Protein AF-A0A7Y2Y8L0-F1 (afdb_monomer_lite)

Sequence (56 aa):
IYFGDDDYVDDKKGHILLKNQPLAICDKTANALASLNRDDIFISKSTYHYDGGGCC

Structure (mmCIF, N/CA/C/O backbone):
data_AF-A0A7Y2Y8L0-F1
#
_entry.id   AF-A0A7Y2Y8L0-F1
#
loop_
_atom_site.group_PDB
_atom_site.id
_atom_site.type_symbol
_atom_site.label_atom_id
_atom_site.label_alt_id
_atom_site.label_comp_id
_atom_site.label_asym_id
_atom_site.label_entity_id
_atom_site.label_seq_id
_atom_site.pdbx_PDB_ins_code
_atom_site.Cartn_x
_atom_site.Cartn_y
_atom_site.Cartn_z
_atom_site.occupancy
_atom_site.B_iso_or_equiv
_atom_site.auth_seq_id
_atom_site.au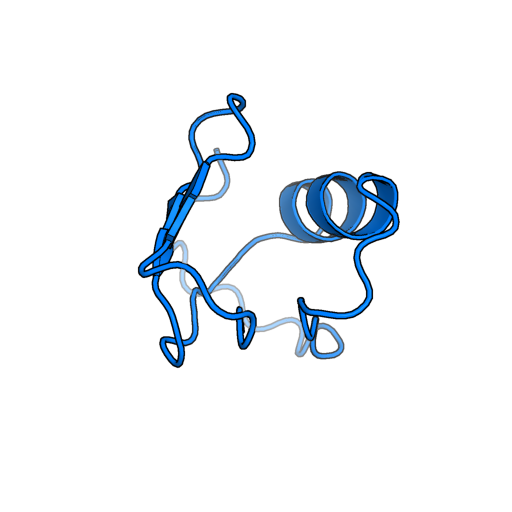th_comp_id
_atom_site.auth_asym_id
_atom_site.auth_atom_id
_atom_site.pdbx_PDB_model_num
ATOM 1 N N . ILE A 1 1 ? -3.675 -1.534 -3.886 1.00 94.25 1 ILE A N 1
ATOM 2 C CA . ILE A 1 1 ? -4.985 -0.841 -3.926 1.00 94.25 1 ILE A CA 1
ATOM 3 C C . ILE A 1 1 ? -5.623 -1.014 -2.564 1.00 94.25 1 ILE A C 1
ATOM 5 O O . ILE A 1 1 ? -5.753 -2.151 -2.129 1.00 94.25 1 ILE A O 1
ATOM 9 N N . TYR A 1 2 ? -5.963 0.082 -1.895 1.00 97.12 2 TYR A N 1
ATOM 10 C CA . TYR A 1 2 ? -6.723 0.056 -0.648 1.00 97.12 2 TYR A CA 1
ATOM 11 C C . TYR A 1 2 ? -8.222 0.144 -0.959 1.00 97.12 2 TYR A C 1
ATOM 13 O O . TYR A 1 2 ? -8.613 0.958 -1.795 1.00 97.12 2 TYR A O 1
ATOM 21 N N . PHE A 1 3 ? -9.040 -0.704 -0.340 1.00 97.44 3 PHE A N 1
ATOM 22 C CA . PHE A 1 3 ? -10.483 -0.798 -0.604 1.00 97.44 3 PHE A CA 1
ATOM 23 C C . PHE A 1 3 ? -11.334 -0.901 0.674 1.00 97.44 3 PHE A C 1
ATOM 25 O O . PHE A 1 3 ? -12.480 -1.338 0.610 1.00 97.44 3 PHE A O 1
ATOM 32 N N . GLY A 1 4 ? -10.786 -0.492 1.821 1.00 96.62 4 GLY A N 1
ATOM 33 C CA . GLY A 1 4 ? -11.512 -0.450 3.093 1.00 96.62 4 GLY A CA 1
ATOM 34 C C . GLY A 1 4 ? -12.493 0.720 3.198 1.00 96.62 4 GLY A C 1
ATOM 35 O O . GLY A 1 4 ? -12.749 1.443 2.231 1.00 96.62 4 GLY A O 1
ATOM 36 N N . ASP A 1 5 ? -13.066 0.900 4.386 1.00 97.06 5 ASP A N 1
ATOM 37 C CA . ASP A 1 5 ? -14.136 1.876 4.609 1.00 97.06 5 ASP A CA 1
ATOM 38 C 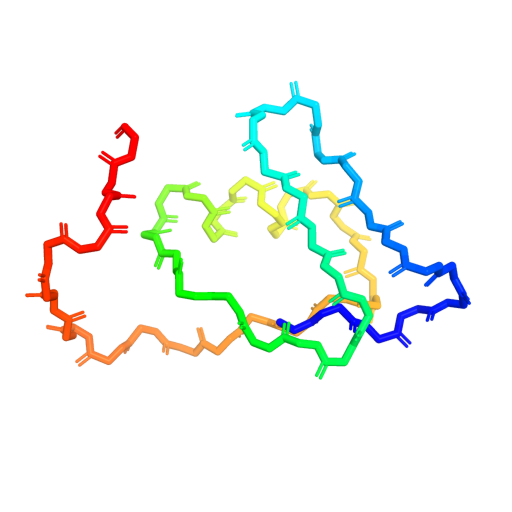C . ASP A 1 5 ? -13.641 3.326 4.687 1.00 97.06 5 ASP A C 1
ATOM 40 O O . ASP A 1 5 ? -14.323 4.207 4.159 1.00 97.06 5 ASP A O 1
ATOM 44 N N . ASP A 1 6 ? -12.448 3.556 5.238 1.00 96.88 6 ASP A N 1
ATOM 45 C CA . ASP A 1 6 ? -11.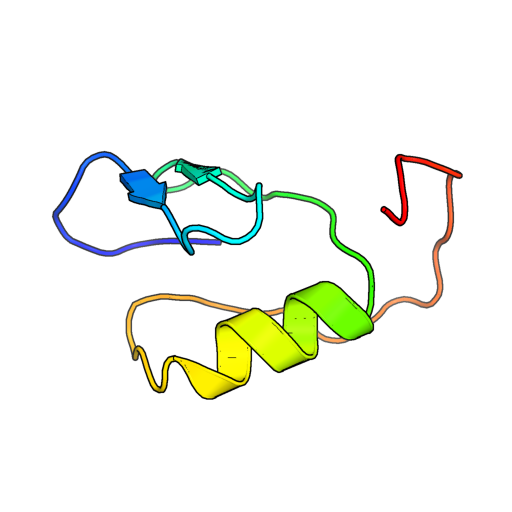856 4.888 5.395 1.00 96.88 6 ASP A CA 1
ATOM 46 C C . ASP A 1 6 ? -11.406 5.497 4.055 1.00 96.88 6 ASP A C 1
ATOM 48 O O . ASP A 1 6 ? -11.201 4.799 3.061 1.00 96.88 6 ASP A O 1
ATOM 52 N N . ASP A 1 7 ? -11.209 6.817 4.019 1.00 97.06 7 ASP A N 1
ATOM 53 C CA . ASP A 1 7 ? -10.749 7.521 2.811 1.00 97.06 7 ASP A CA 1
ATOM 54 C C . ASP A 1 7 ? -9.291 7.184 2.448 1.00 97.06 7 ASP A C 1
ATOM 56 O O . ASP A 1 7 ? -8.896 7.231 1.276 1.00 97.06 7 ASP A O 1
ATOM 60 N N . TYR A 1 8 ? -8.478 6.844 3.451 1.00 96.69 8 TYR A N 1
ATOM 61 C CA . TYR A 1 8 ? -7.073 6.499 3.278 1.00 96.69 8 TYR A CA 1
ATOM 62 C C . TYR A 1 8 ? -6.521 5.664 4.438 1.00 96.69 8 TYR A C 1
ATOM 64 O O . TYR A 1 8 ? -7.059 5.657 5.543 1.00 96.69 8 TYR A O 1
ATOM 72 N N . VAL A 1 9 ? -5.379 5.019 4.195 1.00 95.44 9 VAL A N 1
ATOM 73 C CA . VAL A 1 9 ? -4.549 4.375 5.222 1.00 95.44 9 VAL A CA 1
ATOM 74 C C . VAL A 1 9 ? -3.167 5.012 5.218 1.00 95.44 9 VAL A C 1
ATOM 76 O O . VAL A 1 9 ? -2.556 5.152 4.162 1.00 95.44 9 VAL A O 1
ATOM 79 N N . ASP A 1 10 ? -2.668 5.366 6.400 1.00 94.62 10 ASP A N 1
ATOM 80 C CA . ASP A 1 10 ? -1.287 5.802 6.624 1.00 94.62 10 ASP A CA 1
ATOM 81 C C . ASP A 1 10 ? -0.519 4.681 7.337 1.00 94.62 10 ASP A C 1
ATOM 83 O O . ASP A 1 10 ? -0.872 4.277 8.451 1.00 94.62 10 ASP A O 1
ATOM 87 N N . ASP A 1 11 ? 0.525 4.161 6.688 1.00 90.62 11 ASP A N 1
ATOM 88 C CA . ASP A 1 11 ? 1.371 3.106 7.254 1.00 90.62 11 ASP A CA 1
ATOM 89 C C . ASP A 1 11 ? 2.407 3.630 8.266 1.00 90.62 11 ASP A C 1
ATOM 91 O O . ASP A 1 11 ? 3.144 2.842 8.869 1.00 90.62 11 ASP A O 1
ATOM 95 N N . LYS A 1 12 ? 2.464 4.958 8.459 1.00 91.56 12 LYS A N 1
ATOM 96 C CA . LYS A 1 12 ? 3.413 5.705 9.300 1.00 91.56 12 LYS A CA 1
ATOM 97 C C . LYS A 1 12 ? 4.883 5.483 8.939 1.00 91.56 12 LYS A C 1
ATOM 99 O O . LYS A 1 12 ? 5.773 5.773 9.739 1.00 91.56 12 LYS A O 1
ATOM 104 N N . LYS A 1 13 ? 5.153 4.985 7.732 1.00 88.69 13 LYS A N 1
ATOM 105 C CA . LYS A 1 13 ? 6.490 4.794 7.151 1.00 88.69 13 LYS A CA 1
ATOM 106 C C . LYS A 1 13 ? 6.682 5.649 5.897 1.00 88.69 13 LYS A C 1
ATOM 108 O O . LYS A 1 13 ? 7.596 5.395 5.117 1.00 88.69 13 LYS A O 1
ATOM 113 N N . GLY A 1 14 ? 5.845 6.676 5.739 1.00 87.81 14 GLY A N 1
ATOM 114 C CA . GLY A 1 14 ? 5.882 7.606 4.615 1.00 87.81 14 GLY A CA 1
ATOM 115 C C . GLY A 1 14 ? 4.976 7.215 3.450 1.00 87.81 14 GLY A C 1
ATOM 116 O O . GLY A 1 14 ? 5.071 7.850 2.402 1.00 87.81 14 GLY A O 1
ATOM 117 N N . HIS A 1 15 ? 4.100 6.214 3.607 1.00 90.62 15 HIS A N 1
ATOM 118 C CA . HIS A 1 15 ? 3.159 5.814 2.564 1.00 90.62 15 HIS A CA 1
ATOM 119 C C . HIS A 1 15 ? 1.713 6.073 2.994 1.00 90.62 15 HIS A C 1
ATOM 121 O O . HIS A 1 15 ? 1.249 5.595 4.029 1.00 90.62 15 HIS A O 1
ATOM 127 N N . ILE A 1 16 ? 0.983 6.782 2.133 1.00 93.94 16 ILE A N 1
ATOM 128 C CA . ILE A 1 16 ? -0.461 6.981 2.248 1.00 93.94 16 ILE A CA 1
ATOM 129 C C . ILE A 1 16 ? -1.127 6.266 1.075 1.00 93.94 16 ILE A C 1
ATOM 131 O O . ILE A 1 16 ? -0.819 6.540 -0.086 1.00 93.94 16 ILE A O 1
ATOM 135 N N . LEU A 1 17 ? -2.039 5.345 1.374 1.00 94.94 17 LEU A N 1
ATOM 136 C CA . LEU A 1 17 ? -2.851 4.651 0.382 1.00 94.94 17 LEU A CA 1
ATOM 137 C C . LEU A 1 17 ? -4.240 5.282 0.356 1.00 94.94 17 LEU A C 1
ATOM 139 O O . LEU A 1 17 ? -4.990 5.149 1.318 1.00 94.94 17 LEU A O 1
ATOM 143 N N . LEU A 1 18 ? -4.588 5.935 -0.750 1.00 96.31 18 LEU A N 1
ATOM 144 C CA . LEU A 1 18 ? -5.933 6.464 -0.976 1.00 96.31 18 LEU A CA 1
ATOM 145 C C . LEU A 1 18 ? -6.889 5.345 -1.411 1.00 96.31 18 LEU A C 1
ATOM 147 O O . LEU A 1 18 ? -6.505 4.427 -2.150 1.00 96.31 18 LEU A O 1
ATOM 151 N N . LYS A 1 19 ? -8.144 5.422 -0.960 1.00 97.25 19 LYS A N 1
ATOM 152 C CA . LYS A 1 19 ? -9.185 4.447 -1.302 1.00 97.25 19 LYS A CA 1
ATOM 153 C C . LYS A 1 19 ? -9.394 4.369 -2.813 1.00 97.25 19 LYS A C 1
ATOM 155 O O . LYS A 1 19 ? -9.523 5.379 -3.497 1.00 97.25 19 LYS A O 1
ATOM 160 N N . ASN A 1 20 ? -9.446 3.143 -3.330 1.00 95.75 20 ASN A N 1
ATOM 161 C CA . ASN A 1 20 ? -9.656 2.810 -4.741 1.00 95.75 20 ASN A CA 1
ATOM 162 C C . ASN A 1 20 ? -8.632 3.419 -5.716 1.00 95.75 20 ASN A C 1
ATOM 164 O O . ASN A 1 20 ? -8.867 3.423 -6.925 1.00 95.75 20 ASN A O 1
ATOM 168 N N . GLN A 1 21 ? -7.475 3.870 -5.222 1.00 94.25 21 GLN A N 1
ATOM 169 C CA . GLN A 1 21 ? -6.399 4.392 -6.055 1.00 94.25 21 GLN A CA 1
ATOM 170 C C . GLN A 1 21 ? -5.207 3.420 -6.080 1.00 94.25 21 GLN A C 1
ATOM 172 O O . GLN A 1 21 ? -4.671 3.050 -5.029 1.00 94.25 21 GLN A O 1
ATOM 177 N N . PRO A 1 22 ? -4.765 2.964 -7.266 1.00 92.25 22 PRO A N 1
ATOM 178 C CA . PRO A 1 22 ? -3.510 2.238 -7.398 1.00 92.25 22 PRO A CA 1
ATOM 179 C C . PRO A 1 22 ? -2.319 3.143 -7.072 1.00 92.25 22 PRO A C 1
ATOM 181 O O . PRO A 1 22 ? -2.244 4.275 -7.544 1.00 92.25 22 PRO A O 1
ATOM 184 N N . LEU A 1 23 ? -1.370 2.614 -6.302 1.00 90.62 23 LEU A N 1
ATOM 185 C CA . LEU A 1 23 ? -0.089 3.250 -6.016 1.00 90.62 23 LEU A CA 1
ATOM 186 C C . LEU A 1 23 ? 1.016 2.289 -6.449 1.00 90.62 23 LEU A C 1
ATOM 188 O O . LEU A 1 23 ? 1.043 1.141 -5.998 1.00 90.62 23 LEU A O 1
ATOM 192 N N . ALA A 1 24 ? 1.895 2.750 -7.337 1.00 89.50 24 ALA A N 1
ATOM 193 C CA . ALA A 1 24 ? 3.098 2.010 -7.686 1.00 89.50 24 ALA A CA 1
ATOM 194 C C . ALA A 1 24 ? 4.055 2.027 -6.488 1.00 89.50 24 ALA A C 1
ATOM 196 O O . ALA A 1 24 ? 4.306 3.077 -5.900 1.00 89.50 24 ALA A O 1
ATOM 197 N N . ILE A 1 25 ? 4.555 0.854 -6.108 1.00 87.69 25 ILE A N 1
ATOM 198 C CA . ILE A 1 25 ? 5.438 0.665 -4.957 1.00 87.69 25 ILE A CA 1
ATOM 199 C C . ILE A 1 25 ? 6.538 -0.335 -5.310 1.00 87.69 25 ILE A C 1
ATOM 201 O O . ILE A 1 25 ? 6.362 -1.191 -6.175 1.00 87.69 25 ILE A O 1
ATOM 205 N N . CYS A 1 26 ? 7.664 -0.252 -4.610 1.00 88.12 26 CYS A N 1
ATOM 206 C CA . CYS A 1 26 ? 8.735 -1.241 -4.691 1.00 88.12 26 CYS A CA 1
ATOM 207 C C . CYS A 1 26 ? 8.476 -2.441 -3.761 1.00 88.12 26 CYS A C 1
ATOM 209 O O . CYS A 1 26 ? 7.658 -2.372 -2.838 1.00 88.12 26 CYS A O 1
ATOM 211 N N . ASP A 1 27 ? 9.227 -3.529 -3.956 1.00 89.38 27 ASP A N 1
ATOM 212 C CA . ASP A 1 27 ? 9.057 -4.784 -3.205 1.00 89.38 27 ASP A CA 1
ATOM 213 C C . ASP A 1 27 ? 9.197 -4.602 -1.683 1.00 89.38 27 ASP A C 1
ATOM 215 O O . ASP A 1 27 ? 8.494 -5.245 -0.903 1.00 89.38 27 ASP A O 1
ATOM 219 N N . LYS A 1 28 ? 10.063 -3.684 -1.229 1.00 89.94 28 LYS A N 1
ATOM 220 C CA . LYS A 1 28 ? 10.230 -3.399 0.207 1.00 89.94 28 LYS A CA 1
ATOM 221 C C . LYS A 1 28 ? 8.950 -2.819 0.826 1.00 89.94 28 LYS A C 1
ATOM 223 O O . LYS A 1 28 ? 8.568 -3.212 1.927 1.00 89.94 28 LYS A O 1
ATOM 228 N N . THR A 1 29 ? 8.270 -1.924 0.106 1.00 91.69 29 THR A N 1
ATOM 229 C CA . THR A 1 29 ? 7.010 -1.314 0.542 1.00 91.69 29 THR A CA 1
ATOM 230 C C . THR A 1 29 ? 5.881 -2.335 0.441 1.00 91.69 29 THR A C 1
ATOM 232 O O . THR A 1 29 ? 5.079 -2.434 1.365 1.00 91.69 29 THR A O 1
ATOM 235 N N . 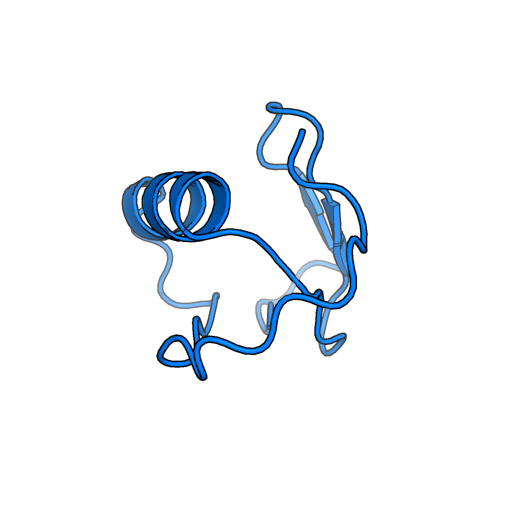ALA A 1 30 ? 5.865 -3.173 -0.603 1.00 92.69 30 ALA A N 1
ATOM 236 C CA . ALA A 1 30 ? 4.912 -4.278 -0.718 1.00 92.69 30 ALA A CA 1
ATOM 237 C C . ALA A 1 30 ? 4.998 -5.238 0.486 1.00 92.69 30 ALA A C 1
ATOM 239 O O . ALA A 1 30 ? 3.979 -5.552 1.098 1.00 92.69 30 ALA A O 1
ATOM 240 N N . ASN A 1 31 ? 6.210 -5.626 0.897 1.00 92.81 31 ASN A N 1
ATOM 241 C CA . ASN A 1 31 ? 6.424 -6.472 2.076 1.00 92.81 31 ASN A CA 1
ATOM 242 C C . ASN A 1 31 ? 5.996 -5.786 3.385 1.00 92.81 31 ASN A C 1
ATOM 244 O O . ASN A 1 31 ? 5.418 -6.428 4.267 1.00 92.81 31 ASN A O 1
ATOM 248 N N . ALA A 1 32 ? 6.252 -4.481 3.519 1.00 93.44 32 ALA A N 1
ATOM 249 C CA . ALA A 1 32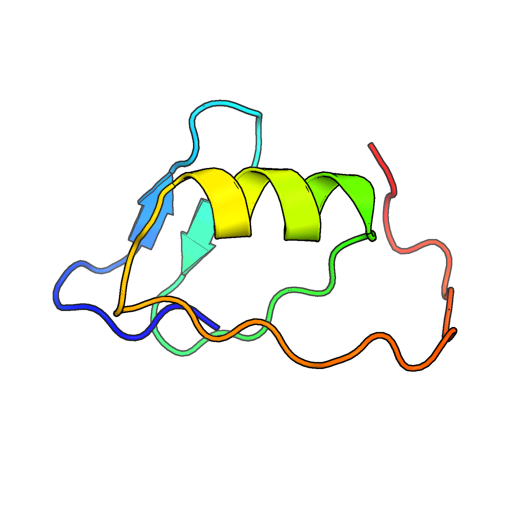 ? 5.835 -3.711 4.688 1.00 93.44 32 ALA A CA 1
ATOM 250 C C . ALA A 1 32 ? 4.304 -3.634 4.810 1.00 93.44 32 ALA A C 1
ATOM 252 O O . ALA A 1 32 ? 3.783 -3.836 5.906 1.00 93.44 32 ALA A O 1
ATOM 253 N N . LEU A 1 33 ? 3.600 -3.401 3.697 1.00 94.00 33 LEU A N 1
ATOM 254 C CA . LEU A 1 33 ? 2.137 -3.371 3.651 1.00 94.00 33 LEU A CA 1
ATOM 255 C C . LEU A 1 33 ? 1.529 -4.755 3.903 1.00 94.00 33 LEU A C 1
ATOM 257 O O . LEU A 1 33 ? 0.582 -4.866 4.675 1.00 94.00 33 LEU A O 1
ATOM 261 N N . ALA A 1 34 ? 2.106 -5.818 3.332 1.00 94.00 34 ALA A N 1
ATOM 262 C CA . ALA A 1 34 ? 1.668 -7.192 3.592 1.00 94.00 34 ALA A CA 1
ATOM 263 C C . ALA A 1 34 ? 1.781 -7.564 5.083 1.00 94.00 34 ALA A C 1
ATOM 265 O O . ALA A 1 34 ? 0.920 -8.251 5.626 1.00 94.00 34 ALA A O 1
ATOM 266 N N . SER A 1 35 ? 2.804 -7.046 5.771 1.00 94.94 35 SER A N 1
ATOM 267 C CA . SER A 1 35 ? 3.022 -7.284 7.205 1.00 94.94 35 SER A CA 1
ATOM 268 C C . SER A 1 35 ? 1.995 -6.599 8.116 1.00 94.94 35 SER A C 1
ATOM 270 O O . SER A 1 35 ? 1.931 -6.928 9.300 1.00 94.94 35 SER A O 1
ATOM 272 N N . LEU A 1 36 ? 1.185 -5.664 7.599 1.00 92.94 36 LEU A N 1
ATOM 273 C CA . LEU A 1 36 ? 0.075 -5.072 8.356 1.00 92.94 36 LEU A CA 1
ATOM 274 C C . LEU A 1 36 ? -1.068 -6.074 8.587 1.00 92.94 36 LEU A C 1
ATOM 276 O O . LEU A 1 36 ? -1.929 -5.802 9.419 1.00 92.94 36 LEU A O 1
ATOM 280 N N . ASN A 1 37 ? -1.071 -7.216 7.880 1.00 93.75 37 ASN A N 1
ATOM 281 C CA . ASN A 1 37 ? -2.103 -8.258 7.956 1.00 93.75 37 ASN A CA 1
ATOM 282 C C . ASN A 1 37 ? -3.527 -7.708 7.787 1.00 93.75 37 ASN A C 1
ATOM 284 O O . ASN A 1 37 ? -4.457 -8.144 8.462 1.00 93.75 37 ASN A O 1
ATOM 288 N N . ARG A 1 38 ? -3.680 -6.734 6.889 1.00 94.94 38 ARG A N 1
ATOM 289 C CA . ARG A 1 38 ? -4.977 -6.185 6.508 1.00 94.94 38 ARG A CA 1
ATOM 290 C C . ARG A 1 38 ? -5.545 -6.955 5.323 1.00 94.94 38 ARG A C 1
ATOM 292 O O . ARG A 1 38 ? -4.834 -7.264 4.370 1.00 94.94 38 ARG A O 1
ATOM 299 N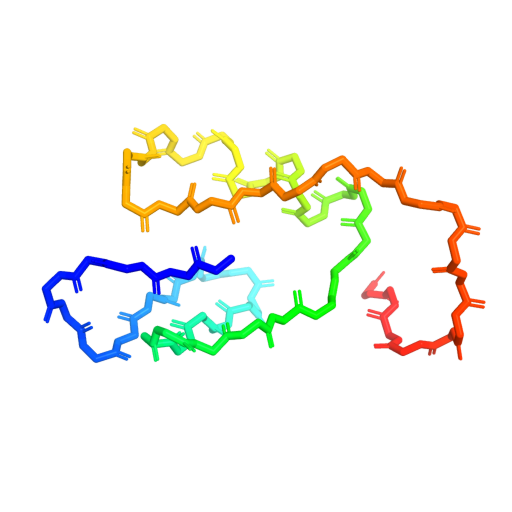 N . ASP A 1 39 ? -6.833 -7.219 5.385 1.00 96.75 39 ASP A N 1
ATOM 300 C CA . ASP A 1 39 ? -7.653 -7.863 4.362 1.00 96.75 39 ASP A CA 1
ATOM 301 C C . ASP A 1 39 ? -8.253 -6.865 3.357 1.00 96.75 39 ASP A C 1
ATOM 303 O O . ASP A 1 39 ? -8.775 -7.274 2.323 1.00 96.75 39 ASP A O 1
ATOM 307 N N . ASP A 1 40 ? -8.106 -5.562 3.611 1.00 97.44 40 ASP A N 1
ATOM 308 C CA . ASP A 1 40 ? -8.615 -4.459 2.789 1.00 97.44 40 ASP A CA 1
ATOM 309 C C . ASP A 1 40 ? -7.553 -3.785 1.890 1.00 97.44 40 ASP A C 1
ATOM 311 O O . ASP A 1 40 ? -7.773 -2.703 1.332 1.00 97.44 40 ASP A O 1
ATOM 315 N N . ILE A 1 41 ? -6.390 -4.427 1.716 1.00 96.75 41 ILE A N 1
ATOM 316 C CA . ILE A 1 41 ? -5.312 -3.983 0.822 1.00 96.75 41 ILE A CA 1
ATOM 317 C C . ILE A 1 41 ? -4.963 -5.095 -0.168 1.00 96.75 41 ILE A C 1
ATOM 319 O O . ILE A 1 41 ? -4.472 -6.161 0.193 1.00 96.75 41 ILE A O 1
ATOM 323 N N . PHE A 1 42 ? -5.134 -4.812 -1.458 1.00 96.62 42 PHE A N 1
ATOM 324 C CA . PHE A 1 42 ? -4.724 -5.696 -2.544 1.00 96.62 42 PHE A CA 1
ATOM 325 C C . PHE A 1 42 ? -3.338 -5.304 -3.059 1.00 96.62 42 PHE A C 1
ATOM 327 O O . PHE A 1 42 ? -3.137 -4.174 -3.521 1.00 96.62 42 PHE A O 1
ATOM 334 N N . ILE A 1 43 ? -2.401 -6.249 -3.032 1.00 95.00 43 ILE A N 1
ATOM 335 C CA . ILE A 1 43 ? -1.046 -6.102 -3.572 1.00 95.00 43 ILE A CA 1
ATOM 336 C C . ILE A 1 43 ? -0.927 -7.023 -4.788 1.00 95.00 43 ILE A C 1
ATOM 338 O O . ILE A 1 43 ? -1.012 -8.245 -4.665 1.00 95.00 43 ILE A O 1
ATOM 342 N N . SER A 1 44 ? -0.757 -6.445 -5.979 1.00 93.44 44 SER A N 1
ATOM 343 C CA . SER A 1 44 ? -0.520 -7.226 -7.195 1.00 93.44 44 SER A CA 1
ATOM 344 C C . SER A 1 44 ? 0.878 -7.844 -7.183 1.00 93.44 44 SER A C 1
ATOM 346 O O . SER A 1 44 ? 1.794 -7.330 -6.544 1.00 93.44 44 SER A O 1
ATOM 348 N N . LYS A 1 45 ? 1.075 -8.917 -7.954 1.00 90.88 45 LYS A N 1
ATOM 349 C CA . LYS A 1 45 ? 2.420 -9.454 -8.203 1.00 90.88 45 LYS A CA 1
ATOM 350 C C . LYS A 1 45 ? 3.298 -8.404 -8.890 1.00 90.88 45 LYS A C 1
ATOM 352 O O . LYS A 1 45 ? 2.797 -7.611 -9.689 1.00 90.88 45 LYS A O 1
ATOM 357 N N . SER A 1 46 ? 4.598 -8.441 -8.605 1.00 87.88 46 SER A N 1
ATOM 358 C CA . SER A 1 46 ? 5.577 -7.609 -9.304 1.00 87.88 46 SER A CA 1
ATOM 359 C C . SER A 1 46 ? 5.608 -7.964 -10.791 1.00 87.88 46 SER A C 1
ATOM 361 O O . SER A 1 46 ? 5.604 -9.138 -11.165 1.00 87.88 46 SER A O 1
ATOM 363 N N . THR A 1 47 ? 5.628 -6.941 -11.641 1.00 84.06 47 THR A N 1
ATOM 364 C CA . THR A 1 47 ? 5.794 -7.074 -13.097 1.00 84.06 47 THR A CA 1
ATOM 365 C C . THR A 1 47 ? 7.237 -6.817 -13.535 1.00 84.06 47 THR A C 1
ATOM 367 O O . THR A 1 47 ? 7.513 -6.818 -14.732 1.00 84.06 47 THR A O 1
ATOM 370 N N . TYR A 1 48 ? 8.155 -6.591 -12.582 1.00 74.88 48 TYR A N 1
ATOM 371 C CA . TYR A 1 48 ? 9.550 -6.187 -12.816 1.00 74.88 48 TYR A CA 1
ATOM 372 C C . TYR A 1 48 ? 9.699 -4.927 -13.688 1.00 74.88 48 TYR A C 1
ATOM 374 O O . TYR A 1 48 ? 10.746 -4.690 -14.289 1.00 74.88 48 TYR A O 1
ATOM 382 N N . HIS A 1 49 ? 8.652 -4.103 -13.750 1.00 73.62 49 HIS A N 1
ATOM 383 C CA . HIS A 1 49 ? 8.671 -2.818 -14.429 1.00 73.62 49 HIS A CA 1
ATOM 384 C C . HIS A 1 49 ? 9.138 -1.744 -13.445 1.00 73.62 49 HIS A C 1
ATOM 386 O O . HIS A 1 49 ? 8.442 -1.446 -12.477 1.00 73.62 49 HIS A O 1
ATOM 392 N N . TYR A 1 50 ? 10.334 -1.202 -13.671 1.00 66.56 50 TYR A N 1
ATOM 393 C CA . TYR A 1 50 ? 10.923 -0.166 -12.828 1.00 66.56 50 TYR A CA 1
ATOM 394 C C . TYR A 1 50 ? 11.105 1.105 -13.658 1.00 66.56 50 TYR A C 1
ATOM 396 O O . TYR A 1 50 ? 12.029 1.209 -14.460 1.00 66.56 50 TYR A O 1
ATOM 404 N N . ASP A 1 51 ? 10.200 2.059 -13.480 1.00 69.62 51 ASP A N 1
ATOM 405 C CA . ASP A 1 51 ? 10.197 3.358 -14.164 1.00 69.62 51 ASP A CA 1
ATOM 406 C C . ASP A 1 51 ? 10.937 4.451 -13.370 1.00 69.62 51 ASP A C 1
ATOM 408 O O . ASP A 1 51 ? 10.971 5.611 -13.775 1.00 69.62 51 ASP A O 1
ATOM 412 N N . GLY A 1 52 ? 11.556 4.089 -12.240 1.00 62.56 52 GLY A N 1
ATOM 413 C CA . GLY A 1 52 ? 12.255 5.032 -11.370 1.00 62.56 52 GLY A CA 1
ATOM 414 C C . GLY A 1 52 ? 11.330 5.904 -10.515 1.00 62.56 52 GLY A C 1
ATOM 415 O O . GLY A 1 52 ? 11.814 6.877 -9.941 1.00 62.56 52 GLY A O 1
ATOM 416 N N . GLY A 1 53 ? 10.043 5.554 -10.378 1.00 60.47 53 GLY A N 1
ATOM 417 C CA . GLY A 1 53 ? 9.008 6.288 -9.630 1.00 60.47 53 GLY A CA 1
ATOM 418 C C . GLY A 1 53 ? 9.167 6.371 -8.102 1.00 60.47 53 GLY A C 1
ATOM 419 O O . GLY A 1 53 ? 8.172 6.471 -7.393 1.00 60.47 53 GLY A O 1
ATOM 420 N N . GLY A 1 54 ? 10.398 6.347 -7.581 1.00 58.19 54 GLY A N 1
ATOM 421 C CA . GLY A 1 54 ? 10.685 6.525 -6.158 1.00 58.19 54 GLY A CA 1
ATOM 422 C C . GLY A 1 54 ? 10.624 5.223 -5.365 1.00 58.19 54 GLY A C 1
ATOM 423 O O . GLY A 1 54 ? 9.690 4.970 -4.609 1.00 58.19 54 GLY A O 1
ATOM 424 N N . CYS A 1 55 ? 11.673 4.408 -5.473 1.00 58.00 55 CYS A N 1
ATOM 425 C CA . CYS A 1 55 ? 12.039 3.564 -4.342 1.00 58.00 55 CYS A CA 1
ATOM 426 C C . CYS A 1 55 ? 12.596 4.509 -3.277 1.00 58.00 55 CYS A C 1
ATOM 428 O O . CYS A 1 55 ? 13.604 5.175 -3.523 1.00 58.00 55 CYS A O 1
ATOM 430 N N . CYS A 1 56 ? 11.905 4.630 -2.143 1.00 53.94 56 CYS A N 1
ATOM 431 C CA . CYS A 1 56 ? 12.467 5.303 -0.977 1.00 53.94 56 CYS A CA 1
ATOM 432 C C . CYS A 1 56 ? 13.789 4.644 -0.536 1.00 53.94 56 CYS A C 1
ATOM 434 O O . CYS A 1 56 ? 14.175 3.579 -1.071 1.00 53.94 56 CYS A O 1
#

pLDDT: mean 88.65, std 11.45, range [53.94, 97.44]

Foldseek 3Di:
DFADDDQWDDLVPPDIGGHPDDDDADPVVVVSVVVVVDPRDDDDDDPVDCPPPDPD

Radius of gyration: 11.0 Å; chains: 1; bounding box: 27×17×24 Å

Secondary structure (DSSP, 8-state):
-B-SSSSEEE-SSS-EEEBT------HHHHHHHHTT--SSB--PPP------S---